Protein AF-A0A2D4HFG4-F1 (afdb_monomer)

Organism: NCBI:txid129467

InterPro domains:
  IPR001965 Zinc finger, PHD-type [SM00249] (1-46)
  IPR001965 Zinc finger, PHD-type [SM00249] (47-93)
  IPR011011 Zinc finger, FYVE/PHD-type [SSF57903] (1-47)
  IPR011011 Zinc finger, FYVE/PHD-type [SSF57903] (38-98)
  IPR013083 Zinc finger, RING/FYVE/PHD-type [G3DSA:3.30.40.10] (1-46)
  IPR013083 Zinc finger, RING/FYVE/PHD-type [G3DSA:3.30.40.10] (47-96)
  IPR019786 Zinc finger, PHD-type, conserved site [PS01359] (15-92)
  IPR019787 Zinc finger, PHD-finger [PF00628] (1-45)
  IPR019787 Zinc finger, PHD-finger [PF00628] (48-92)
  IPR019787 Zinc finger, PHD-finger [PS50016] (45-95)

Mean predicted aligned error: 5.24 Å

Secondary structure (DSSP, 8-state):
----SSSGGG--EE-TTT--EE-GGGGT----HHHHHHT---GGG---TTT-----GGGEEE-TTT--EEEGGGSSSPPSS--SS----TTT---TTT-----

Structure (mmCIF, N/CA/C/O backbone):
data_AF-A0A2D4HFG4-F1
#
_entry.id   AF-A0A2D4HFG4-F1
#
loop_
_atom_site.group_PDB
_atom_site.id
_atom_site.type_symbol
_atom_site.label_atom_id
_atom_site.label_alt_id
_atom_site.label_comp_id
_atom_site.label_asym_id
_atom_site.label_entity_id
_atom_site.label_seq_id
_atom_site.pdbx_PDB_ins_code
_atom_site.Cartn_x
_atom_site.Cartn_y
_atom_site.Cartn_z
_atom_site.occupancy
_atom_site.B_iso_or_equiv
_atom_site.auth_seq_id
_atom_site.auth_comp_id
_atom_site.auth_asym_id
_atom_site.auth_atom_id
_atom_site.pdbx_PDB_model_num
ATOM 1 N N . CYS A 1 1 ? 3.051 -15.776 -21.090 1.00 57.06 1 CYS A N 1
ATOM 2 C CA . CYS A 1 1 ? 2.002 -15.841 -20.048 1.00 57.06 1 CYS A CA 1
ATOM 3 C C . CYS A 1 1 ? 0.670 -16.169 -20.722 1.00 57.06 1 CYS A C 1
ATOM 5 O O . CYS A 1 1 ? 0.514 -15.840 -21.889 1.00 57.06 1 CYS A O 1
ATOM 7 N N . GLY A 1 2 ? -0.264 -16.835 -20.037 1.00 54.03 2 GLY A N 1
ATOM 8 C CA . GLY A 1 2 ? -1.542 -17.305 -20.605 1.00 54.03 2 GLY A CA 1
ATOM 9 C C . GLY A 1 2 ? -2.567 -16.218 -20.963 1.00 54.03 2 GLY A C 1
ATOM 10 O O . GLY A 1 2 ? -3.743 -16.526 -21.108 1.00 54.03 2 GLY A O 1
ATOM 11 N N . SER A 1 3 ? -2.151 -14.958 -21.097 1.00 54.66 3 SER A N 1
ATOM 12 C CA . SER A 1 3 ? -3.017 -13.838 -21.466 1.00 54.66 3 SER A CA 1
ATOM 13 C C . SER A 1 3 ? -3.210 -13.827 -22.985 1.00 54.66 3 SER A C 1
ATOM 15 O O . SER A 1 3 ? -2.545 -13.088 -23.708 1.00 54.66 3 SER A O 1
ATOM 17 N N . PHE A 1 4 ? -4.088 -14.690 -23.499 1.00 55.38 4 PHE A N 1
ATOM 18 C CA . PHE A 1 4 ? -4.550 -14.591 -24.883 1.00 55.38 4 PHE A CA 1
ATOM 19 C C . PHE A 1 4 ? -5.414 -13.329 -25.009 1.00 55.38 4 PHE A C 1
ATOM 21 O O . PHE A 1 4 ? -6.592 -13.324 -24.667 1.00 55.38 4 PHE A O 1
ATOM 28 N N . GLY A 1 5 ? -4.781 -12.240 -25.453 1.00 55.31 5 GLY A N 1
ATOM 29 C CA . GLY A 1 5 ? -5.307 -10.875 -25.479 1.00 55.31 5 GLY A CA 1
ATOM 30 C C . GLY A 1 5 ? -6.562 -10.658 -26.326 1.00 55.31 5 GLY A C 1
ATOM 31 O O . GLY A 1 5 ? -6.500 -10.092 -27.414 1.00 55.31 5 GLY A O 1
ATOM 32 N N . ARG A 1 6 ? -7.726 -11.024 -25.788 1.00 54.66 6 ARG A N 1
ATOM 33 C CA . ARG A 1 6 ? -9.033 -10.525 -26.233 1.00 54.66 6 ARG A CA 1
ATOM 34 C C . ARG A 1 6 ? -9.878 -10.176 -25.004 1.00 54.66 6 ARG A C 1
ATOM 36 O O . ARG A 1 6 ? -10.687 -10.976 -24.556 1.00 54.66 6 ARG A O 1
ATOM 43 N N . GLY A 1 7 ? -9.665 -8.987 -24.437 1.00 58.75 7 GLY A N 1
ATOM 44 C CA . GLY A 1 7 ? -10.468 -8.451 -23.328 1.00 58.75 7 GLY A CA 1
ATOM 45 C C . GLY A 1 7 ? -9.762 -7.333 -22.555 1.00 58.75 7 GLY A C 1
ATOM 46 O O . GLY A 1 7 ? -8.663 -6.921 -22.923 1.00 58.75 7 GLY A O 1
ATOM 47 N N . ALA A 1 8 ? -10.350 -6.877 -21.439 1.00 56.00 8 ALA A N 1
ATOM 48 C CA . ALA A 1 8 ? -9.708 -5.940 -20.499 1.00 56.00 8 ALA A CA 1
ATOM 49 C C . ALA A 1 8 ? -8.350 -6.449 -19.956 1.00 56.00 8 ALA A C 1
ATOM 51 O O . ALA A 1 8 ? -7.584 -5.684 -19.378 1.00 56.00 8 ALA A O 1
ATOM 52 N N . GLU A 1 9 ? -8.041 -7.719 -20.207 1.00 56.59 9 GLU A N 1
ATOM 53 C CA . GLU A 1 9 ? -6.790 -8.430 -19.941 1.00 56.59 9 GLU A CA 1
ATOM 54 C C . GLU A 1 9 ? -5.608 -7.984 -20.826 1.00 56.59 9 GLU A C 1
ATOM 56 O O . GLU A 1 9 ? -4.478 -8.406 -20.595 1.00 56.59 9 GLU A O 1
ATOM 61 N N . GLY A 1 10 ? -5.848 -7.114 -21.817 1.00 62.31 10 GLY A N 1
ATOM 62 C CA . GLY A 1 10 ? -4.806 -6.406 -22.569 1.00 62.31 10 GLY A CA 1
ATOM 63 C C . GLY A 1 10 ? -4.272 -5.142 -21.880 1.00 62.31 10 GLY A C 1
ATOM 64 O O . GLY A 1 10 ? -3.321 -4.541 -22.376 1.00 62.31 10 GLY A O 1
ATOM 65 N N . HIS A 1 11 ? -4.860 -4.718 -20.754 1.00 78.00 11 HIS A N 1
ATOM 66 C CA . HIS A 1 11 ? -4.347 -3.578 -19.994 1.00 78.00 11 HIS A CA 1
ATOM 67 C C . HIS A 1 11 ? -3.115 -3.991 -19.194 1.00 78.00 11 HIS A C 1
ATOM 69 O O . HIS A 1 11 ? -3.190 -4.792 -18.261 1.00 78.00 11 HIS A O 1
ATOM 75 N N . LEU A 1 12 ? -1.977 -3.417 -19.572 1.00 89.06 12 LEU A N 1
ATOM 76 C CA . LEU A 1 12 ? -0.733 -3.560 -18.836 1.00 89.06 12 LEU A CA 1
ATOM 77 C C . LEU A 1 12 ? -0.712 -2.596 -17.656 1.00 89.06 12 LEU A C 1
ATOM 79 O O . LEU A 1 12 ? -1.165 -1.454 -17.740 1.00 89.06 12 LEU A O 1
ATOM 83 N N . LEU A 1 13 ? -0.136 -3.064 -16.561 1.00 91.19 13 LEU A N 1
ATOM 84 C CA . LEU A 1 13 ? 0.160 -2.261 -15.396 1.00 91.19 13 LEU A CA 1
ATOM 85 C C . LEU A 1 13 ? 1.613 -1.798 -15.491 1.00 91.19 13 LEU A C 1
ATOM 87 O O . LEU A 1 13 ? 2.534 -2.613 -15.463 1.00 91.19 13 LEU A O 1
ATOM 91 N N . ALA A 1 14 ? 1.816 -0.495 -15.647 1.00 93.94 14 ALA A N 1
ATOM 92 C CA . ALA A 1 14 ? 3.148 0.092 -15.686 1.00 93.94 14 ALA A CA 1
ATOM 93 C C . ALA A 1 14 ? 3.622 0.415 -14.263 1.00 93.94 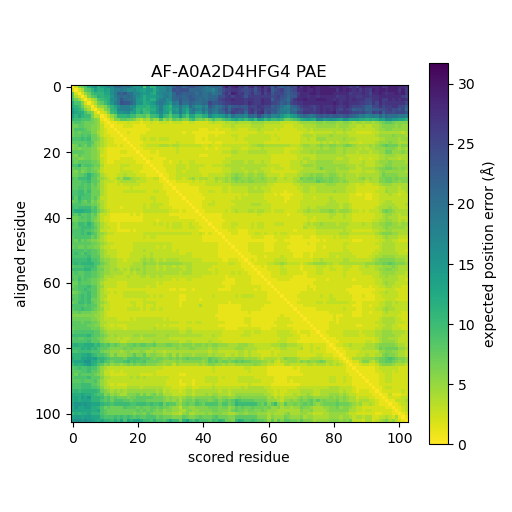14 ALA A C 1
ATOM 95 O O . ALA A 1 14 ? 2.902 1.052 -13.494 1.00 93.94 14 ALA A O 1
ATOM 96 N N . CYS A 1 15 ? 4.839 -0.007 -13.917 1.00 96.19 15 CYS A N 1
ATOM 97 C CA . CYS A 1 15 ? 5.484 0.407 -12.675 1.00 96.19 15 CYS A CA 1
ATOM 98 C C . CYS A 1 15 ? 5.836 1.898 -12.743 1.00 96.19 15 CYS A C 1
ATOM 100 O O . CYS A 1 15 ? 6.561 2.319 -13.643 1.00 96.19 15 CYS A O 1
ATOM 102 N N . SER A 1 16 ? 5.395 2.682 -11.759 1.00 95.25 16 SER A N 1
ATOM 103 C CA . SER A 1 16 ? 5.641 4.130 -11.694 1.00 95.25 16 SER A CA 1
ATOM 104 C C . SER A 1 16 ? 7.116 4.514 -11.513 1.00 95.25 16 SER A C 1
ATOM 106 O O . SER A 1 16 ? 7.467 5.673 -11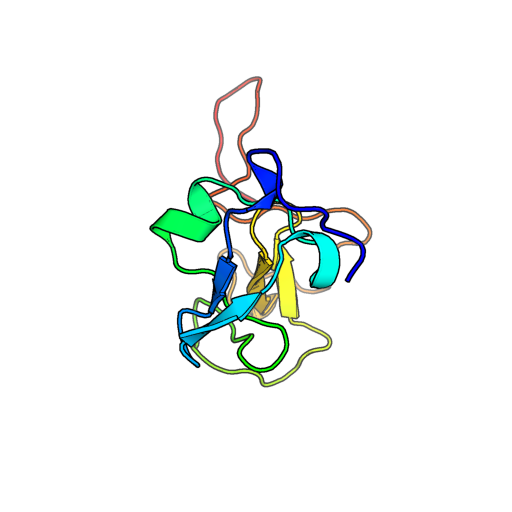.708 1.00 95.25 16 SER A O 1
ATOM 108 N N . GLN A 1 17 ? 7.985 3.556 -11.171 1.00 95.19 17 GLN A N 1
ATOM 109 C CA . GLN A 1 17 ? 9.404 3.800 -10.906 1.00 95.19 17 GLN A CA 1
ATOM 110 C C . GLN A 1 17 ? 10.332 3.302 -12.022 1.00 95.19 17 GLN A C 1
ATOM 112 O O . GLN A 1 17 ? 11.205 4.042 -12.461 1.00 95.19 17 GLN A O 1
ATOM 117 N N . CYS A 1 18 ? 10.161 2.065 -12.500 1.00 97.12 18 CYS A N 1
ATOM 118 C CA . CYS A 1 18 ? 11.024 1.493 -13.544 1.00 97.12 18 CYS A CA 1
ATOM 119 C C . CYS A 1 18 ? 10.390 1.496 -14.941 1.00 97.12 18 CYS A C 1
ATOM 121 O O . CYS A 1 18 ? 11.036 1.085 -15.899 1.00 97.12 18 CYS A O 1
ATOM 123 N N . SER A 1 19 ? 9.131 1.937 -15.062 1.00 94.38 19 SER A N 1
ATOM 124 C CA . SER A 1 19 ? 8.352 1.971 -16.311 1.00 94.38 19 SER A CA 1
ATOM 125 C C . SER A 1 19 ? 8.150 0.618 -17.003 1.00 94.38 19 SER A C 1
ATOM 127 O O . SER A 1 19 ? 7.590 0.569 -18.095 1.00 94.38 19 SER A O 1
ATOM 129 N N . GLN A 1 20 ? 8.554 -0.490 -16.376 1.00 95.56 20 GLN A N 1
ATOM 130 C CA . GLN A 1 20 ? 8.275 -1.820 -16.902 1.00 95.56 20 GLN A CA 1
ATOM 131 C C . GLN A 1 20 ? 6.781 -2.125 -16.815 1.00 95.56 20 GLN A C 1
ATOM 133 O O . GLN A 1 20 ? 6.112 -1.778 -15.836 1.00 95.56 20 GLN A O 1
ATOM 138 N N . CYS A 1 21 ? 6.277 -2.791 -17.849 1.00 93.69 21 CYS A N 1
ATOM 139 C CA . CYS A 1 21 ? 4.872 -3.127 -18.004 1.00 93.69 21 CYS A CA 1
ATOM 140 C C . CYS A 1 21 ? 4.627 -4.595 -17.665 1.00 93.69 21 CYS A C 1
ATOM 142 O O . CYS A 1 21 ? 5.301 -5.488 -18.176 1.00 93.69 21 CYS A O 1
ATOM 144 N N . TYR A 1 22 ? 3.616 -4.843 -16.841 1.00 92.19 22 TYR A N 1
ATOM 145 C CA . TYR A 1 22 ? 3.282 -6.165 -16.337 1.00 92.19 22 TYR A CA 1
ATOM 146 C C . TYR A 1 22 ? 1.839 -6.511 -16.674 1.00 92.19 22 TYR A C 1
ATOM 148 O O . TYR A 1 22 ? 0.942 -5.675 -16.571 1.00 92.19 22 TYR A O 1
ATOM 156 N N . HIS A 1 23 ? 1.588 -7.769 -17.028 1.00 90.12 23 HIS A N 1
ATOM 157 C CA . HIS A 1 23 ? 0.220 -8.272 -17.016 1.00 90.12 23 HIS A CA 1
ATOM 158 C C . HIS A 1 23 ? -0.242 -8.374 -15.558 1.00 90.12 23 HIS A C 1
ATOM 160 O O . HIS A 1 23 ? 0.463 -9.020 -14.778 1.00 90.12 23 HIS A O 1
ATOM 166 N N . PRO A 1 24 ? -1.420 -7.840 -15.190 1.00 88.88 24 PRO A N 1
ATOM 167 C CA . PRO A 1 24 ? -1.923 -7.896 -13.815 1.00 88.88 24 PRO A CA 1
ATOM 168 C C . PRO A 1 24 ? -1.933 -9.323 -13.244 1.00 88.88 24 PRO A C 1
ATOM 170 O O . PRO A 1 24 ? -1.474 -9.553 -12.131 1.00 88.88 24 PRO A O 1
ATOM 173 N N . TYR A 1 25 ? -2.316 -10.309 -14.065 1.00 86.69 25 TYR A N 1
ATOM 174 C CA . TYR A 1 25 ? -2.272 -11.730 -13.701 1.00 86.69 25 TYR A CA 1
ATOM 175 C C . TYR A 1 25 ? -0.858 -12.237 -13.363 1.00 86.69 25 TYR A C 1
ATOM 177 O O . TYR A 1 25 ? -0.692 -13.020 -12.436 1.00 86.69 25 TYR A O 1
ATOM 185 N N . CYS A 1 26 ? 0.176 -11.789 -14.086 1.00 88.81 26 CYS A N 1
ATOM 186 C CA . CYS A 1 26 ? 1.556 -12.239 -13.852 1.00 88.81 26 CYS A CA 1
ATOM 187 C C . CYS A 1 26 ? 2.144 -11.700 -12.546 1.00 88.81 26 CYS A C 1
ATOM 189 O O . CYS A 1 26 ? 3.070 -12.302 -12.014 1.00 88.81 26 CYS A O 1
ATOM 191 N N . VAL A 1 27 ? 1.621 -10.579 -12.049 1.00 89.69 27 VAL A N 1
ATOM 192 C CA . VAL A 1 27 ? 2.031 -9.969 -10.775 1.00 89.69 27 VAL A CA 1
ATOM 193 C C . VAL A 1 27 ? 1.004 -10.192 -9.665 1.00 89.69 27 VAL A C 1
ATOM 195 O O . VAL A 1 27 ? 1.143 -9.627 -8.590 1.00 89.69 27 VAL A O 1
ATOM 198 N N . ASN A 1 28 ? -0.006 -11.036 -9.910 1.00 88.56 28 ASN A N 1
ATOM 199 C CA . ASN A 1 28 ? -1.104 -11.323 -8.986 1.00 88.56 28 ASN A CA 1
ATOM 200 C C . ASN A 1 28 ? -1.834 -10.064 -8.466 1.00 88.56 28 ASN A C 1
ATOM 202 O O . ASN A 1 28 ? -2.350 -10.051 -7.3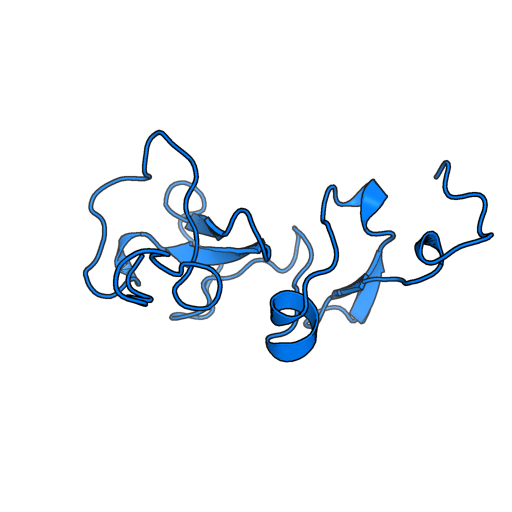51 1.00 88.56 28 ASN A O 1
ATOM 206 N N . SER A 1 29 ? -1.916 -9.016 -9.285 1.00 88.81 29 SER A N 1
ATOM 207 C CA . SER A 1 29 ? -2.622 -7.780 -8.946 1.00 88.81 29 SER A CA 1
ATOM 208 C C . SER A 1 29 ? -3.916 -7.670 -9.748 1.00 88.81 29 SER A C 1
ATOM 210 O O . SER A 1 29 ? -3.995 -8.059 -10.916 1.00 88.81 29 SER A O 1
ATOM 212 N N . LYS A 1 30 ? -4.944 -7.073 -9.146 1.00 89.38 30 LYS A N 1
ATOM 213 C CA . LYS A 1 30 ? -6.150 -6.625 -9.855 1.00 89.38 30 LYS A CA 1
ATOM 214 C C . LYS A 1 30 ? -6.054 -5.119 -10.018 1.00 89.38 30 LYS A C 1
ATOM 216 O O . LYS A 1 30 ? -5.939 -4.427 -9.018 1.00 89.38 30 LYS A O 1
ATOM 221 N N . ILE A 1 31 ? -6.106 -4.607 -11.248 1.00 90.25 31 ILE A N 1
ATOM 222 C CA . ILE A 1 31 ? -6.014 -3.158 -11.477 1.00 90.25 31 ILE A CA 1
ATOM 223 C C . ILE A 1 31 ? -7.168 -2.459 -10.749 1.00 90.25 31 ILE A C 1
ATOM 225 O O . ILE A 1 31 ? -8.334 -2.650 -11.095 1.00 90.25 31 ILE A O 1
ATOM 229 N N . THR A 1 32 ? -6.840 -1.614 -9.773 1.00 93.06 32 THR A N 1
ATOM 230 C CA . THR A 1 32 ? -7.805 -0.745 -9.094 1.00 93.06 32 THR A CA 1
ATOM 23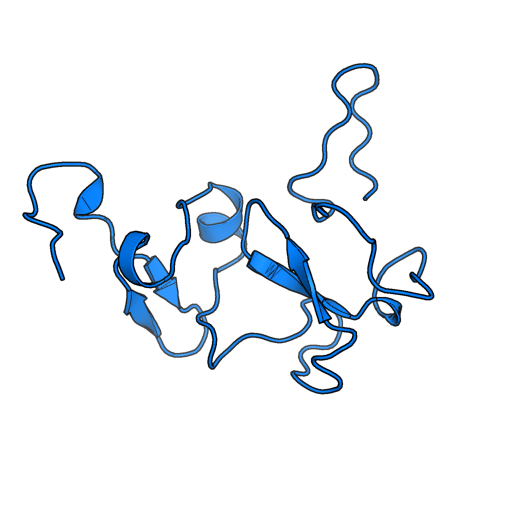1 C C . THR A 1 32 ? -7.593 0.716 -9.460 1.00 93.06 32 THR A C 1
ATOM 233 O O . THR A 1 32 ? -6.511 1.143 -9.863 1.00 93.06 32 THR A O 1
ATOM 236 N N . LYS A 1 33 ? -8.637 1.535 -9.289 1.00 93.19 33 LYS A N 1
ATOM 237 C CA . LYS A 1 33 ? -8.551 2.983 -9.531 1.00 93.19 33 LYS A CA 1
ATOM 238 C C . LYS A 1 33 ? -7.452 3.639 -8.684 1.00 93.19 33 LYS A C 1
ATOM 240 O O . LYS A 1 33 ? -6.800 4.567 -9.150 1.00 93.19 33 LYS A O 1
ATOM 245 N N . VAL A 1 34 ? -7.224 3.145 -7.466 1.00 95.38 34 VAL A N 1
ATOM 246 C CA . VAL A 1 34 ? -6.173 3.656 -6.576 1.00 95.38 34 VAL A CA 1
ATOM 247 C C . VAL A 1 34 ? -4.786 3.389 -7.158 1.00 95.38 34 VAL A C 1
ATOM 249 O O . VAL A 1 34 ? -3.980 4.310 -7.191 1.00 95.38 34 VAL A O 1
ATOM 252 N N . MET A 1 35 ? -4.531 2.194 -7.701 1.00 94.94 35 MET A N 1
ATOM 253 C CA . MET A 1 35 ? -3.263 1.869 -8.372 1.00 94.94 35 MET A CA 1
ATOM 254 C C . MET A 1 35 ? -2.965 2.812 -9.543 1.00 94.94 35 MET A C 1
ATOM 256 O O . MET A 1 35 ? -1.832 3.257 -9.706 1.00 94.94 35 MET A O 1
ATOM 260 N N . LEU A 1 36 ? -3.989 3.154 -10.332 1.00 92.12 36 LEU A N 1
ATOM 261 C CA . LEU A 1 36 ? -3.853 4.067 -11.470 1.00 92.12 36 LEU A CA 1
ATOM 262 C C . LEU A 1 36 ? -3.618 5.522 -11.035 1.00 92.12 36 LEU A C 1
ATOM 264 O O . LEU A 1 36 ? -2.855 6.236 -11.674 1.00 92.12 36 LEU A O 1
ATOM 268 N N . LEU A 1 37 ? -4.266 5.967 -9.953 1.00 93.69 37 LEU A N 1
ATOM 269 C CA . LEU A 1 37 ? -4.174 7.352 -9.475 1.00 93.69 37 LEU A CA 1
ATOM 270 C C . LEU A 1 37 ? -2.954 7.623 -8.590 1.00 93.69 37 LEU A C 1
ATOM 272 O O . LEU A 1 37 ? -2.459 8.746 -8.565 1.00 93.69 37 LEU A O 1
ATOM 276 N N . LYS A 1 38 ? -2.512 6.633 -7.813 1.00 94.06 38 LYS A N 1
ATOM 277 C CA . LYS A 1 38 ? -1.387 6.759 -6.873 1.00 94.06 38 LYS A CA 1
ATOM 278 C C . LYS A 1 38 ? -0.079 6.199 -7.422 1.00 94.06 38 LYS A C 1
ATOM 280 O O . LYS A 1 38 ? 0.967 6.474 -6.853 1.00 94.06 38 LYS A O 1
ATOM 285 N N . GLY A 1 39 ? -0.131 5.475 -8.538 1.00 93.62 39 GLY A N 1
ATOM 286 C CA . GLY A 1 39 ? 1.041 4.906 -9.187 1.00 93.62 39 GLY A CA 1
ATOM 287 C C . GLY A 1 39 ? 1.480 3.606 -8.523 1.00 93.62 39 GLY A C 1
ATOM 288 O O . GLY A 1 39 ? 2.225 3.605 -7.546 1.00 93.62 39 GLY A O 1
ATOM 289 N N . TRP A 1 40 ? 1.051 2.488 -9.096 1.00 95.00 40 TRP A N 1
ATOM 290 C CA . TRP A 1 40 ? 1.505 1.163 -8.686 1.00 95.00 40 TRP A CA 1
ATOM 291 C C . TRP A 1 40 ? 3.007 0.955 -8.925 1.00 95.00 40 TRP A C 1
ATOM 293 O O . TRP A 1 40 ? 3.572 1.459 -9.899 1.00 95.00 40 TRP A O 1
ATOM 303 N N . ARG A 1 41 ? 3.648 0.175 -8.050 1.00 96.19 41 ARG A N 1
ATOM 304 C CA . ARG A 1 41 ? 5.069 -0.184 -8.121 1.00 96.19 41 ARG A CA 1
ATOM 305 C C . ARG A 1 41 ? 5.211 -1.704 -8.154 1.00 96.19 41 ARG A C 1
ATOM 307 O O . ARG A 1 41 ? 4.564 -2.399 -7.380 1.00 96.19 41 ARG A O 1
ATOM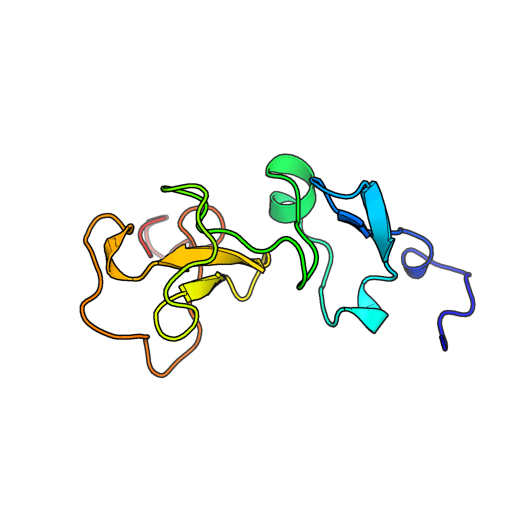 314 N N . CYS A 1 42 ? 6.056 -2.214 -9.051 1.00 95.56 42 CYS A N 1
ATOM 315 C CA . CYS A 1 42 ? 6.368 -3.643 -9.108 1.00 95.56 42 CYS A CA 1
ATOM 316 C C . CYS A 1 42 ? 7.169 -4.085 -7.880 1.00 95.56 42 CYS A C 1
ATOM 318 O O . CYS A 1 42 ? 7.776 -3.243 -7.224 1.00 95.56 42 CYS A O 1
ATOM 320 N N . VAL A 1 43 ? 7.248 -5.398 -7.638 1.00 92.31 43 VAL A N 1
ATOM 321 C CA . VAL A 1 43 ? 7.930 -6.015 -6.480 1.00 92.31 43 VAL A CA 1
ATOM 322 C C . VAL A 1 43 ? 9.341 -5.456 -6.243 1.00 92.31 43 VAL A C 1
ATOM 324 O O . VAL A 1 43 ? 9.666 -5.082 -5.121 1.00 92.31 43 VAL A O 1
ATOM 327 N N . GLU A 1 44 ? 10.129 -5.274 -7.305 1.00 94.19 44 GLU A N 1
ATOM 328 C CA . GLU A 1 44 ? 11.503 -4.737 -7.229 1.00 94.19 44 GLU A CA 1
ATOM 329 C C . GLU A 1 44 ? 11.587 -3.228 -6.925 1.00 94.19 44 GLU A C 1
ATOM 331 O O . GLU A 1 44 ? 12.665 -2.681 -6.715 1.00 94.19 44 GLU A O 1
ATOM 336 N N . CYS A 1 45 ? 10.460 -2.517 -6.954 1.00 96.31 45 CYS A N 1
ATOM 337 C CA . CYS A 1 45 ? 10.365 -1.069 -6.742 1.00 96.31 45 CYS A CA 1
ATOM 338 C C . CYS A 1 45 ? 9.464 -0.714 -5.550 1.00 96.31 45 CYS A C 1
ATOM 340 O O . CYS A 1 45 ? 9.108 0.450 -5.360 1.00 96.31 45 CYS A O 1
ATOM 342 N N . ILE A 1 46 ? 9.045 -1.698 -4.751 1.00 95.12 46 ILE A N 1
ATOM 343 C CA . ILE A 1 46 ? 8.223 -1.442 -3.572 1.00 95.12 46 ILE A CA 1
ATOM 344 C C . ILE A 1 46 ? 9.046 -0.645 -2.548 1.00 95.12 46 ILE A C 1
ATOM 346 O O . ILE A 1 46 ? 10.161 -1.001 -2.177 1.00 95.12 46 ILE A O 1
ATOM 350 N N . VAL A 1 47 ? 8.455 0.449 -2.075 1.00 97.12 47 VAL A N 1
ATOM 351 C CA . VAL A 1 47 ? 8.982 1.339 -1.034 1.00 97.12 47 VAL A CA 1
ATOM 352 C C . VAL A 1 47 ? 7.833 1.829 -0.163 1.00 97.12 47 VAL A C 1
ATOM 354 O O . VAL A 1 47 ? 6.702 1.979 -0.631 1.00 97.12 47 VAL A O 1
ATOM 357 N N . CYS A 1 48 ? 8.097 2.121 1.102 1.00 97.44 48 CYS A N 1
ATOM 358 C CA . CYS A 1 48 ? 7.101 2.741 1.967 1.00 97.44 48 CYS A CA 1
ATOM 359 C C . CYS A 1 48 ? 6.637 4.088 1.386 1.00 97.44 48 CYS A C 1
ATOM 361 O O . CYS A 1 48 ? 7.454 4.959 1.104 1.00 97.44 48 CYS A O 1
ATOM 363 N N . GLU A 1 49 ? 5.325 4.270 1.243 1.00 96.00 49 GLU A N 1
ATOM 364 C CA . GLU A 1 49 ? 4.697 5.483 0.697 1.00 96.00 49 GLU A CA 1
ATOM 365 C C . GLU A 1 49 ? 4.972 6.736 1.545 1.00 96.00 49 GLU A C 1
ATOM 367 O O . GLU A 1 49 ? 4.877 7.855 1.057 1.00 96.00 49 GLU A O 1
ATOM 372 N N . VAL A 1 50 ? 5.323 6.560 2.822 1.00 96.56 50 VAL A N 1
ATOM 373 C CA . VAL A 1 50 ? 5.572 7.672 3.752 1.00 96.56 50 VAL A CA 1
ATOM 374 C C . VAL A 1 50 ? 7.041 8.080 3.765 1.00 96.56 50 VAL A C 1
ATOM 376 O O . VAL A 1 50 ? 7.345 9.266 3.701 1.00 96.56 50 VAL A O 1
ATOM 379 N N . CYS A 1 51 ? 7.967 7.121 3.859 1.00 97.62 51 CYS A N 1
ATOM 380 C CA . CYS A 1 51 ? 9.394 7.425 4.016 1.00 97.62 51 CYS A CA 1
ATOM 381 C C . CYS A 1 51 ? 10.228 7.215 2.742 1.00 97.62 51 CYS A C 1
ATOM 383 O O . CYS A 1 51 ? 11.405 7.572 2.730 1.00 97.62 51 CYS A O 1
ATOM 385 N N . GLY A 1 52 ? 9.655 6.617 1.692 1.00 96.31 52 GLY A N 1
ATOM 386 C CA . GLY A 1 52 ? 10.322 6.354 0.414 1.00 96.31 52 GLY A CA 1
ATOM 387 C C . GLY A 1 52 ? 11.396 5.262 0.454 1.00 96.31 52 GLY A C 1
ATOM 388 O O . GLY A 1 52 ? 12.141 5.111 -0.510 1.00 96.31 52 GLY A O 1
ATOM 389 N N . LYS A 1 53 ? 11.512 4.502 1.551 1.00 97.12 53 LYS A N 1
ATOM 390 C CA . LYS A 1 53 ? 12.55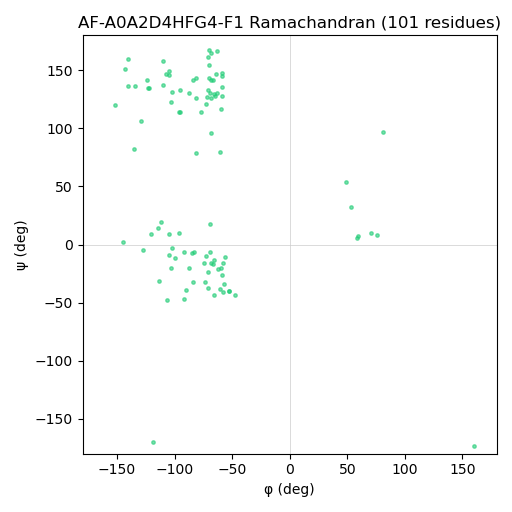0 3.472 1.738 1.00 97.12 53 LYS A CA 1
ATOM 391 C C . LYS A 1 53 ? 11.991 2.058 1.581 1.00 97.12 53 LYS A C 1
ATOM 393 O O . LYS A 1 53 ? 10.852 1.794 1.964 1.00 97.12 53 LYS A O 1
ATOM 398 N N . ALA A 1 54 ? 12.836 1.146 1.099 1.00 95.31 54 ALA A N 1
ATOM 399 C CA . ALA A 1 54 ? 12.587 -0.300 1.037 1.00 95.31 54 ALA A CA 1
ATOM 400 C C . ALA A 1 54 ? 13.193 -1.081 2.227 1.00 95.31 54 ALA A C 1
ATOM 402 O O . ALA A 1 54 ? 13.266 -2.307 2.187 1.00 95.31 54 ALA A O 1
ATOM 403 N N . SER A 1 55 ? 13.683 -0.392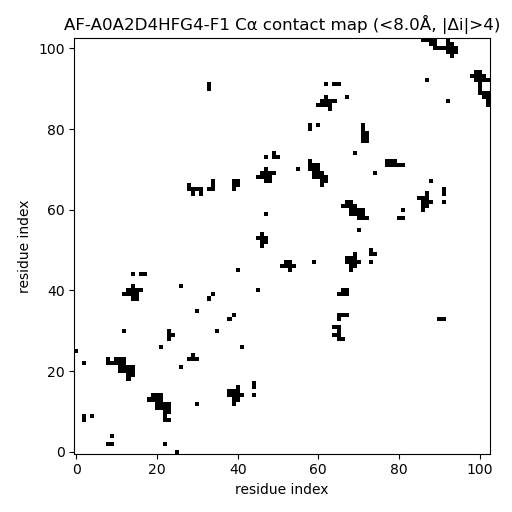 3.267 1.00 95.56 55 SER A N 1
ATOM 404 C CA . SER A 1 55 ? 14.253 -1.046 4.456 1.00 95.56 55 SER A CA 1
ATOM 405 C C . SER A 1 55 ? 13.202 -1.873 5.200 1.00 95.56 55 SER A C 1
ATOM 407 O O . SER A 1 55 ? 12.014 -1.718 4.951 1.00 95.56 55 SER A O 1
ATOM 409 N N . ASP A 1 56 ? 13.617 -2.740 6.123 1.00 95.38 56 ASP A N 1
ATOM 410 C CA . ASP A 1 56 ? 12.719 -3.453 7.049 1.00 95.38 56 ASP A CA 1
ATOM 411 C C . ASP A 1 56 ? 11.494 -4.128 6.390 1.00 95.38 56 ASP A C 1
ATOM 413 O O . ASP A 1 56 ? 10.356 -3.908 6.820 1.00 95.38 56 ASP A O 1
ATOM 417 N N . PRO A 1 57 ? 11.693 -4.977 5.360 1.00 93.19 57 PRO A N 1
ATOM 418 C CA . PRO A 1 57 ? 10.593 -5.590 4.611 1.00 93.19 57 PRO A CA 1
ATOM 419 C C . PRO A 1 57 ? 9.659 -6.435 5.493 1.00 93.19 57 PRO A C 1
ATOM 421 O O . PRO A 1 57 ? 8.476 -6.550 5.200 1.00 93.19 57 PRO A O 1
ATOM 424 N N . SER A 1 58 ? 10.147 -6.968 6.620 1.00 94.06 58 SER A N 1
ATOM 425 C CA . SER A 1 58 ? 9.335 -7.717 7.594 1.00 94.06 58 SER A CA 1
ATOM 426 C C . SER A 1 58 ? 8.283 -6.870 8.321 1.00 94.06 58 SER A C 1
ATOM 428 O O . SER A 1 58 ? 7.367 -7.417 8.932 1.00 94.06 58 SER A O 1
ATOM 430 N N . ARG A 1 59 ? 8.413 -5.541 8.276 1.00 95.50 59 ARG A N 1
ATOM 431 C CA . ARG A 1 59 ? 7.457 -4.575 8.832 1.00 95.50 59 ARG A CA 1
ATOM 432 C C . ARG A 1 59 ? 6.798 -3.738 7.742 1.00 95.50 59 ARG A C 1
ATOM 434 O O . ARG A 1 59 ? 6.211 -2.704 8.051 1.00 95.50 59 ARG A O 1
ATOM 441 N N . LEU A 1 60 ? 6.918 -4.143 6.482 1.00 95.38 60 LEU A N 1
ATOM 442 C CA . LEU A 1 60 ? 6.301 -3.462 5.358 1.00 95.38 60 LEU A CA 1
ATOM 443 C C . LEU A 1 60 ? 4.963 -4.134 5.035 1.00 95.38 60 LEU A C 1
ATOM 445 O O . LEU A 1 60 ? 4.907 -5.292 4.635 1.00 95.38 60 LEU A O 1
ATOM 449 N N . LEU A 1 61 ? 3.879 -3.399 5.241 1.00 96.31 61 LEU A N 1
ATOM 450 C CA . LEU A 1 61 ? 2.524 -3.804 4.892 1.00 96.31 61 LEU A CA 1
ATOM 451 C C . LEU A 1 61 ? 2.259 -3.487 3.431 1.00 96.31 61 LEU A C 1
ATOM 453 O O . LEU A 1 61 ? 2.664 -2.422 2.971 1.00 96.31 61 LEU A O 1
ATOM 457 N N . LEU A 1 62 ? 1.539 -4.365 2.739 1.00 95.19 62 LEU A N 1
ATOM 458 C CA . LEU A 1 62 ? 0.955 -4.101 1.428 1.00 95.19 62 LEU A CA 1
ATOM 459 C C . LEU A 1 62 ? -0.561 -4.019 1.599 1.00 95.19 62 LEU A C 1
ATOM 461 O O . LEU A 1 62 ? -1.150 -4.808 2.331 1.00 95.19 62 LEU A O 1
ATOM 465 N N . CYS A 1 63 ? -1.189 -3.045 0.946 1.00 96.50 63 CYS A N 1
ATOM 466 C CA . CYS A 1 63 ? -2.644 -2.968 0.892 1.00 96.50 63 CYS A CA 1
ATOM 467 C C . CYS A 1 63 ? -3.206 -4.069 -0.015 1.00 96.50 63 CYS A C 1
ATOM 469 O O . CYS A 1 63 ? -2.864 -4.092 -1.195 1.00 96.50 63 CYS A O 1
ATOM 471 N N . ASP A 1 64 ? -4.146 -4.870 0.488 1.00 94.81 64 ASP A N 1
ATOM 472 C CA . ASP A 1 64 ? -4.767 -5.977 -0.263 1.00 94.81 64 ASP A CA 1
ATOM 473 C C . ASP A 1 64 ? -5.497 -5.540 -1.551 1.00 94.81 64 ASP A C 1
ATOM 475 O O . ASP A 1 64 ? -5.745 -6.354 -2.440 1.00 94.81 64 ASP A O 1
ATOM 479 N N . ASP A 1 65 ? -5.862 -4.257 -1.659 1.00 95.00 65 ASP A N 1
ATOM 480 C CA . ASP A 1 65 ? -6.631 -3.717 -2.788 1.00 95.00 65 ASP A CA 1
ATOM 481 C C . ASP A 1 65 ? -5.778 -2.925 -3.796 1.00 95.00 65 ASP A C 1
ATOM 483 O O . ASP A 1 65 ? -6.229 -2.663 -4.912 1.00 95.00 65 ASP A O 1
AT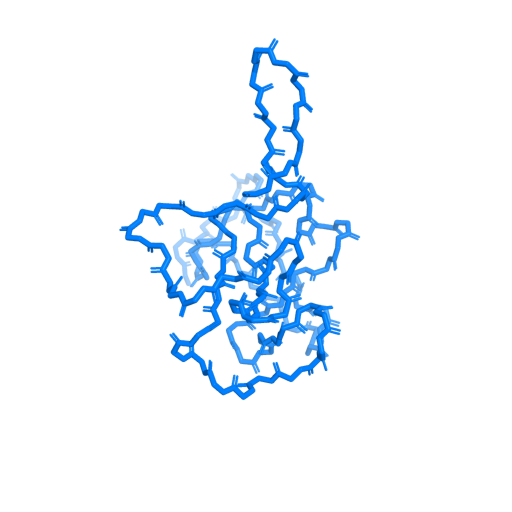OM 487 N N . CYS A 1 66 ? -4.590 -2.439 -3.424 1.00 95.62 66 CYS A N 1
ATOM 488 C CA . CYS A 1 66 ? -3.828 -1.554 -4.316 1.00 95.62 66 CYS A CA 1
ATOM 489 C C . CYS A 1 66 ? -2.309 -1.698 -4.269 1.00 95.62 66 CYS A C 1
ATOM 491 O O . CYS A 1 66 ? -1.627 -0.927 -4.944 1.00 95.62 66 CYS A O 1
ATOM 493 N N . ASP A 1 67 ? -1.779 -2.630 -3.477 1.00 95.12 67 ASP A N 1
ATOM 494 C CA . ASP A 1 67 ? -0.346 -2.906 -3.313 1.00 95.12 67 ASP A CA 1
ATOM 495 C C . ASP A 1 67 ? 0.505 -1.711 -2.834 1.00 95.12 67 ASP A C 1
ATOM 497 O O . ASP A 1 67 ? 1.725 -1.823 -2.723 1.00 95.12 67 ASP A O 1
ATOM 501 N N . ILE A 1 68 ? -0.102 -0.563 -2.495 1.00 95.62 68 ILE A N 1
ATOM 502 C CA . ILE A 1 68 ? 0.627 0.548 -1.872 1.00 95.62 68 ILE A CA 1
ATOM 503 C C . ILE A 1 68 ? 1.110 0.086 -0.505 1.00 95.62 68 ILE A C 1
ATOM 505 O O . ILE A 1 68 ? 0.323 -0.381 0.326 1.00 95.62 68 ILE A O 1
ATOM 509 N N . SER A 1 69 ? 2.408 0.258 -0.284 1.00 96.25 69 SER A N 1
ATOM 510 C CA . SER A 1 69 ? 3.092 -0.266 0.881 1.00 96.25 69 SER A CA 1
ATOM 511 C C . SER A 1 69 ? 3.422 0.783 1.933 1.00 96.25 69 SER A C 1
ATOM 513 O O . SER A 1 69 ? 3.788 1.914 1.612 1.00 96.25 69 SER A O 1
ATOM 515 N N . TYR A 1 70 ? 3.369 0.382 3.199 1.00 97.44 70 TYR A N 1
ATOM 516 C CA . TYR A 1 70 ? 3.637 1.233 4.356 1.00 97.44 70 TYR A CA 1
ATOM 517 C C . TYR A 1 70 ? 4.415 0.452 5.406 1.00 97.44 70 TYR A C 1
ATOM 519 O O . TYR A 1 70 ? 4.064 -0.682 5.714 1.00 97.44 70 TYR A O 1
ATOM 527 N N . HIS A 1 71 ? 5.438 1.049 6.014 1.00 97.88 71 HIS A N 1
ATOM 528 C CA . HIS A 1 71 ? 5.980 0.471 7.244 1.00 97.88 71 HIS A CA 1
ATOM 529 C C . HIS A 1 71 ? 4.948 0.566 8.359 1.00 97.88 71 HIS A C 1
ATOM 531 O O . HIS A 1 71 ? 4.301 1.605 8.489 1.00 97.88 71 HIS A O 1
ATOM 537 N N . THR A 1 72 ? 4.850 -0.459 9.208 1.00 97.25 72 THR A N 1
ATOM 538 C CA . THR A 1 72 ? 3.920 -0.460 10.350 1.00 97.25 72 THR A CA 1
ATOM 539 C C . THR A 1 72 ? 4.089 0.793 11.215 1.00 97.25 72 THR A C 1
ATOM 541 O O . THR A 1 72 ? 3.107 1.408 11.612 1.00 97.25 72 THR A O 1
ATOM 544 N N . TYR A 1 73 ? 5.329 1.233 11.434 1.00 97.06 73 TYR A N 1
ATOM 545 C CA . TYR A 1 73 ? 5.677 2.409 12.239 1.00 97.06 73 TYR A CA 1
ATOM 546 C C . TYR A 1 73 ? 5.632 3.744 11.478 1.00 97.06 73 TYR A C 1
ATOM 548 O O . TYR A 1 73 ? 5.798 4.792 12.093 1.00 97.06 73 TYR A O 1
ATOM 556 N N . CYS A 1 74 ? 5.445 3.730 10.155 1.00 97.31 74 CYS A N 1
ATOM 557 C CA . CYS A 1 74 ? 5.235 4.950 9.370 1.00 97.31 74 CYS A CA 1
ATOM 558 C C . CYS A 1 74 ? 3.749 5.302 9.209 1.00 97.31 74 CYS A C 1
ATOM 560 O O . CYS A 1 74 ? 3.436 6.339 8.628 1.00 97.31 74 CYS A O 1
ATOM 562 N N . LEU A 1 75 ? 2.844 4.435 9.666 1.00 95.75 75 LEU A N 1
ATOM 563 C CA . LEU A 1 75 ? 1.416 4.724 9.726 1.00 95.75 75 LEU A CA 1
ATOM 564 C C . LEU A 1 75 ? 1.104 5.752 10.820 1.00 95.75 75 LEU A C 1
ATOM 566 O O . LEU A 1 75 ? 1.888 5.952 11.746 1.00 95.75 75 LEU A O 1
ATOM 570 N N . ASP A 1 76 ? -0.072 6.363 10.709 1.00 92.19 76 ASP A N 1
ATOM 571 C CA . ASP A 1 76 ? -0.632 7.264 11.712 1.00 92.19 76 ASP A CA 1
ATOM 572 C C . ASP A 1 76 ? -2.078 6.831 12.031 1.00 92.19 76 ASP A C 1
ATOM 574 O O . ASP A 1 76 ? -2.955 6.997 11.175 1.00 92.19 76 ASP A O 1
ATOM 578 N N . PRO A 1 77 ? -2.335 6.215 13.203 1.00 93.69 77 PRO A N 1
ATOM 579 C CA . PRO A 1 77 ? -1.360 5.863 14.240 1.00 93.69 77 PRO A CA 1
ATOM 580 C C . PRO A 1 77 ? -0.419 4.711 13.817 1.00 93.69 77 PRO A C 1
ATOM 582 O O . PRO A 1 77 ? -0.796 3.872 12.992 1.00 93.69 77 PRO A O 1
ATOM 585 N N . PRO A 1 78 ? 0.798 4.620 14.389 1.00 96.00 78 PRO A N 1
ATOM 586 C CA . PRO A 1 78 ? 1.732 3.544 14.079 1.00 96.00 78 PRO A CA 1
ATOM 587 C C . PRO A 1 78 ? 1.248 2.199 14.634 1.00 96.00 78 PRO A C 1
ATOM 589 O O . PRO A 1 78 ? 0.727 2.103 15.746 1.00 96.00 78 PRO A O 1
ATOM 592 N N . LEU A 1 79 ? 1.488 1.132 13.876 1.00 94.81 79 LEU A N 1
ATOM 593 C CA . LEU A 1 79 ? 1.231 -0.244 14.286 1.00 94.81 79 LEU A CA 1
ATOM 594 C C . LEU A 1 79 ? 2.496 -0.886 14.868 1.00 94.81 79 LEU A C 1
ATOM 596 O O . LEU A 1 79 ? 3.580 -0.847 14.279 1.00 94.81 79 LEU A O 1
ATOM 600 N N . ASN A 1 80 ? 2.342 -1.546 16.016 1.00 90.62 80 ASN A N 1
ATOM 601 C CA . ASN A 1 80 ? 3.444 -2.242 16.688 1.00 90.62 80 ASN A CA 1
ATOM 602 C C . ASN A 1 80 ? 3.848 -3.538 15.973 1.00 90.62 80 ASN A C 1
ATOM 604 O O . ASN A 1 80 ? 5.016 -3.924 15.995 1.00 90.62 80 ASN A O 1
ATOM 608 N N . THR A 1 81 ? 2.888 -4.215 15.340 1.00 90.00 81 THR A N 1
ATOM 609 C CA . THR A 1 81 ? 3.094 -5.488 14.643 1.00 90.00 81 THR A CA 1
ATOM 610 C C . THR A 1 81 ? 2.297 -5.529 13.348 1.00 90.00 81 THR A C 1
ATOM 612 O O . THR A 1 81 ? 1.309 -4.812 13.190 1.00 90.00 81 THR A O 1
ATOM 615 N N . VAL A 1 82 ? 2.698 -6.414 12.438 1.00 92.00 82 VAL A N 1
ATOM 616 C CA . VAL A 1 82 ? 1.915 -6.729 11.239 1.00 92.00 82 VAL A CA 1
ATOM 617 C C . VAL A 1 82 ? 0.574 -7.361 11.661 1.00 92.00 82 VAL A C 1
ATOM 619 O O . VAL A 1 82 ? 0.585 -8.272 12.499 1.00 92.00 82 VAL A O 1
ATOM 622 N N . PRO A 1 83 ? -0.579 -6.887 11.150 1.00 92.19 83 PRO A N 1
ATOM 623 C CA . PRO A 1 83 ? -1.877 -7.504 11.415 1.00 92.19 83 PRO A CA 1
ATOM 624 C C . PRO A 1 83 ? -1.916 -8.969 10.962 1.00 92.19 83 PRO A C 1
ATOM 626 O O . PRO A 1 83 ? -1.320 -9.334 9.956 1.00 92.19 83 PRO A O 1
ATOM 629 N N . LYS A 1 84 ? -2.639 -9.826 11.693 1.00 88.94 84 LYS A N 1
ATOM 630 C CA . LYS A 1 84 ? -2.766 -11.257 11.343 1.00 88.94 84 LYS A CA 1
ATOM 631 C C . LYS A 1 84 ? -3.685 -11.522 10.143 1.00 88.94 84 LYS A C 1
ATOM 633 O O . LYS A 1 84 ? -3.697 -12.638 9.636 1.00 88.94 84 LYS A O 1
ATOM 638 N N . GLY A 1 85 ? -4.499 -10.543 9.758 1.00 90.06 85 GLY A N 1
ATOM 639 C CA . GLY A 1 85 ? -5.461 -10.640 8.663 1.00 90.06 85 GLY A CA 1
ATOM 640 C C . GLY A 1 85 ? -5.173 -9.626 7.564 1.00 90.06 85 GLY A C 1
ATOM 641 O O . GLY A 1 85 ? -4.139 -8.961 7.583 1.00 90.06 85 GLY A O 1
ATOM 642 N N . GLY A 1 86 ? -6.120 -9.507 6.634 1.00 91.50 86 GLY A N 1
ATOM 643 C CA . GLY A 1 86 ? -6.047 -8.523 5.563 1.00 91.50 86 GLY A CA 1
ATOM 644 C C . GLY A 1 86 ? -5.958 -7.091 6.087 1.00 91.50 86 GLY A C 1
ATOM 645 O O . GLY A 1 86 ? -6.508 -6.763 7.144 1.00 91.50 86 GLY A O 1
ATOM 646 N N . TRP A 1 87 ? -5.260 -6.242 5.343 1.00 95.12 87 TRP A N 1
ATOM 647 C CA . TRP A 1 87 ? -5.065 -4.839 5.675 1.00 95.12 87 TRP A CA 1
ATOM 648 C C . TRP A 1 87 ? -5.286 -3.970 4.441 1.00 95.12 87 TRP A C 1
ATOM 650 O O . TRP A 1 87 ? -4.817 -4.263 3.340 1.00 95.12 87 TRP A O 1
ATOM 660 N N . LYS A 1 88 ? -6.001 -2.860 4.634 1.00 95.94 88 LYS A N 1
ATOM 661 C CA . LYS A 1 88 ? -6.292 -1.893 3.577 1.00 95.94 88 LYS A CA 1
ATOM 662 C C . LYS A 1 88 ? -5.773 -0.525 3.977 1.00 95.94 88 LYS A C 1
ATOM 664 O O . LYS A 1 88 ? -6.006 -0.067 5.087 1.00 95.94 88 LYS A O 1
ATOM 669 N N . CYS A 1 89 ? -5.108 0.157 3.052 1.00 95.81 89 CYS A N 1
ATOM 670 C CA . CYS A 1 89 ? -4.646 1.520 3.280 1.00 95.81 89 CYS A CA 1
ATOM 671 C C . CYS A 1 89 ? -5.817 2.514 3.323 1.00 95.81 89 CYS A C 1
ATOM 673 O O . CYS A 1 89 ? -6.923 2.220 2.865 1.00 95.81 89 CYS A O 1
ATOM 675 N N . LYS A 1 90 ? -5.541 3.743 3.775 1.00 93.81 90 LYS A N 1
ATOM 676 C CA . LYS A 1 90 ? -6.532 4.831 3.908 1.00 93.81 90 LYS A CA 1
ATOM 677 C C . 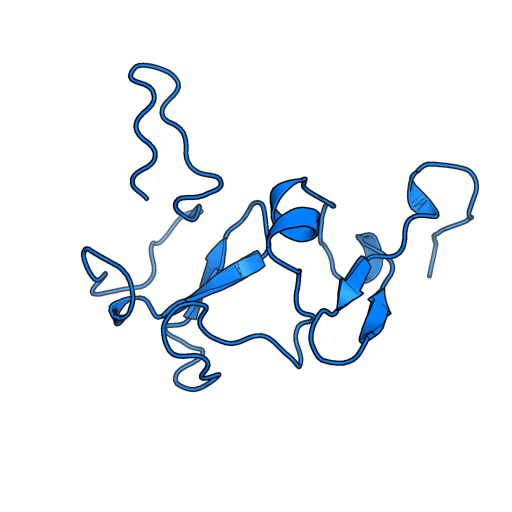LYS A 1 90 ? -7.259 5.213 2.612 1.00 93.81 90 LYS A C 1
ATOM 679 O O . LYS A 1 90 ? -8.253 5.924 2.640 1.00 93.81 90 LYS A O 1
ATOM 684 N N . TRP A 1 91 ? -6.729 4.799 1.461 1.00 95.06 91 TRP A N 1
ATOM 685 C CA . TRP A 1 91 ? -7.340 5.044 0.152 1.00 95.06 91 TRP A CA 1
ATOM 686 C C . TRP A 1 91 ? -8.345 3.959 -0.251 1.00 95.06 91 TRP A C 1
ATOM 688 O O . TRP A 1 91 ? -9.155 4.191 -1.144 1.00 95.06 91 TRP A O 1
ATOM 698 N N . CYS A 1 92 ? -8.258 2.779 0.364 1.00 95.62 92 CYS A N 1
ATOM 699 C CA . CYS A 1 92 ? -9.047 1.597 0.019 1.00 95.62 92 CYS A CA 1
ATOM 700 C C . CYS A 1 92 ? -10.022 1.197 1.127 1.00 95.62 92 CYS A C 1
ATOM 702 O O . CYS A 1 92 ? -11.083 0.647 0.837 1.00 95.62 92 CYS A O 1
ATOM 704 N N . VAL A 1 93 ? -9.678 1.449 2.391 1.00 95.06 93 VAL A N 1
ATOM 705 C CA . VAL A 1 93 ? -10.570 1.169 3.514 1.00 95.06 93 VAL A CA 1
ATOM 706 C C . VAL A 1 93 ? -11.737 2.160 3.520 1.00 95.06 93 VAL A C 1
ATOM 708 O O . VAL A 1 93 ? -11.558 3.364 3.350 1.00 95.06 93 VAL A O 1
ATOM 711 N N . CYS A 1 94 ? -12.948 1.638 3.688 1.00 94.25 94 CYS A N 1
ATOM 712 C CA . CYS A 1 94 ? -14.161 2.425 3.867 1.00 94.25 94 CYS A CA 1
ATOM 713 C C . CYS A 1 94 ? -15.158 1.606 4.692 1.00 94.25 94 CYS A C 1
ATOM 715 O O . CYS A 1 94 ? -15.549 0.506 4.293 1.00 94.25 94 CYS A O 1
ATOM 717 N N . CYS A 1 95 ? -15.562 2.121 5.853 1.00 92.06 95 CYS A N 1
ATOM 718 C CA . CYS A 1 95 ? -16.600 1.499 6.663 1.00 92.06 95 CYS A CA 1
ATOM 719 C C . CYS A 1 95 ? -17.967 1.705 6.005 1.00 92.06 95 CYS A C 1
ATOM 721 O O . CYS A 1 95 ? -18.432 2.832 5.862 1.00 92.06 95 CYS A O 1
ATOM 723 N N . VAL A 1 96 ? -18.662 0.619 5.673 1.00 92.38 96 VAL A N 1
ATOM 724 C CA . VAL A 1 96 ? -19.979 0.689 5.016 1.00 92.38 96 VAL A CA 1
ATOM 725 C C . VAL A 1 96 ? -21.088 1.256 5.909 1.00 92.38 96 VAL A C 1
ATOM 727 O O . VAL A 1 96 ? -22.136 1.640 5.402 1.00 92.38 96 VAL A O 1
ATOM 730 N N . GLN A 1 97 ? -20.876 1.317 7.228 1.00 93.75 97 GLN A N 1
ATOM 731 C CA . GLN A 1 97 ? -21.864 1.836 8.180 1.00 93.75 97 GLN A CA 1
ATOM 732 C C . GLN A 1 97 ? -21.718 3.341 8.430 1.00 93.75 97 GLN A C 1
ATOM 734 O O . GLN A 1 97 ? -22.723 4.032 8.558 1.00 93.75 97 GLN A O 1
ATOM 739 N N . CYS A 1 98 ? -20.486 3.853 8.519 1.00 94.62 98 CYS A N 1
ATOM 740 C CA . CYS A 1 98 ? -20.226 5.251 8.894 1.00 94.62 98 CYS A CA 1
ATOM 741 C C . CYS A 1 98 ? -19.328 6.027 7.919 1.00 94.62 98 CYS A C 1
ATOM 743 O O . CYS A 1 98 ? -19.110 7.217 8.117 1.00 94.62 98 CYS A O 1
ATOM 745 N N . GLY A 1 99 ? -18.782 5.381 6.888 1.00 91.81 99 GLY A N 1
ATOM 746 C CA . GLY A 1 99 ? -17.906 6.013 5.897 1.00 91.81 99 GLY A CA 1
ATOM 747 C C . GLY A 1 99 ? -16.479 6.299 6.374 1.00 91.81 99 GLY A C 1
ATOM 748 O O . GLY A 1 99 ? -15.737 6.968 5.661 1.00 91.81 99 GLY A O 1
ATOM 749 N N . SER A 1 100 ? -16.072 5.817 7.556 1.00 91.94 100 SER A N 1
ATOM 750 C CA . SER A 1 100 ? -14.697 5.994 8.048 1.00 91.94 100 SER A CA 1
ATOM 751 C C . SER A 1 100 ? -13.670 5.381 7.090 1.00 91.94 100 SER A C 1
ATOM 753 O O . SER A 1 100 ? -13.852 4.251 6.635 1.00 91.94 100 SER A O 1
ATOM 755 N N . VAL A 1 101 ? -12.586 6.115 6.830 1.00 90.94 101 VAL A N 1
ATOM 756 C CA . VAL A 1 101 ? -11.463 5.721 5.955 1.00 90.94 101 VAL A CA 1
ATOM 757 C C . VAL A 1 101 ? -10.159 5.489 6.731 1.00 90.94 101 VAL A C 1
ATOM 759 O O . VAL A 1 101 ? -9.067 5.514 6.162 1.00 90.94 101 VAL A O 1
ATOM 762 N N . SER A 1 102 ? -10.264 5.277 8.043 1.00 86.00 102 SER A N 1
ATOM 763 C CA . SER A 1 102 ? -9.125 4.936 8.897 1.00 86.00 102 SER A CA 1
ATOM 764 C C . SER A 1 102 ? -8.803 3.433 8.805 1.00 86.00 102 SER A C 1
ATOM 766 O O . SER A 1 102 ? -9.723 2.633 9.001 1.00 86.00 102 SER A O 1
ATOM 768 N N . PRO A 1 103 ? -7.548 3.052 8.493 1.00 83.00 103 PRO A N 1
ATOM 769 C CA . PRO A 1 103 ? -7.072 1.662 8.475 1.00 83.00 103 PRO A CA 1
ATOM 770 C C . PRO A 1 103 ? -7.049 0.959 9.831 1.00 83.00 103 PRO A C 1
ATOM 772 O O . PRO A 1 103 ? -6.897 1.659 10.858 1.00 83.00 103 PRO A O 1
#

Radius of gyration: 14.77 Å; Cα contacts (8 Å, |Δi|>4): 155; chains: 1; bounding box: 36×25×43 Å

Nearest PDB structures (foldseek):
  5szb-assembly1_A  TM=8.678E-01  e=1.704E-08  Homo sapiens
  5vdc-assembly1_A  TM=8.288E-01  e=7.421E-08  Homo sapiens
  2ysm-assembly1_A  TM=7.173E-01  e=5.679E-08  Homo sapiens
  4q6f-assembly4_D  TM=9.301E-01  e=1.420E-04  Homo sapiens
  6fhq-assembly1_A  TM=9.274E-01  e=1.984E-04  Homo sapiens

Solvent-accessible surface area (backbone atoms only — not comparable to full-atom values): 6432 Å² total; per-residue (Å²): 129,94,70,78,72,80,58,83,75,63,56,61,45,53,18,68,80,80,64,52,72,37,50,34,76,83,69,76,46,69,94,35,73,61,23,72,75,72,51,32,55,45,86,95,60,54,35,18,76,75,79,69,45,63,70,67,62,91,43,47,43,56,17,79,63,45,61,60,26,36,34,32,72,67,41,89,78,56,39,94,61,81,72,96,62,90,48,42,44,58,89,70,30,63,39,91,86,79,64,49,37,75,103

pLDDT: mean 89.97, std 11.45, range [54.03, 97.88]

Sequence (103 aa):
CGSFGRGAEGHLLACSQCSQCYHPYCVNSKITKVMLLKGWRCVECIVCEVCGKASDPSRLLLCDDCDISYHTYCLDPPLNTVPKGGWKCKWCVCCVQCGSVSP

Foldseek 3Di:
DPCPPDDPQPDWQAAPPPRDTHRCVVQVADDDPCCVVVGHHGPVCQAAPQPSHPPPVQQWDAAPHHRHIHGQVSDVVRHPHDDPDHDHALVGDADPPPGHSHD